Protein AF-A0A2D7XVV3-F1 (afdb_monomer_lite)

Secondary structure (DSSP, 8-state):
-------------TT-HHHHHHHHHHHHHHHTHHHHHHHHTSPPPHHHHHHHHHHHHHHHHHHHHHHHHHHTT-S--

Radius of gyration: 17.78 Å; chains: 1; bounding box: 43×32×39 Å

pLDDT: mean 79.86, std 10.99, range [39.19, 90.81]

Sequence (77 aa):
MNGESPIVQIVVRDNNVDQALKALKKKMQREGLFREMKRRNHFEKPSEKKARERAEAVRRARKLARKRAQREGLLGK

Foldseek 3Di:
DDPPDPDDDFDDPPPCVVVRVVVSVVVCVVVCVVVVVVVVPDDDDPVRVVVVVVVVVVVVVVVVVVVVCVVVVVDDD

Structure (mmCIF, N/CA/C/O backbone):
data_AF-A0A2D7XVV3-F1
#
_entry.id   AF-A0A2D7XVV3-F1
#
loop_
_atom_site.group_PDB
_atom_site.id
_atom_site.type_symbol
_atom_site.label_atom_id
_atom_site.label_alt_id
_atom_site.label_comp_id
_atom_site.label_asym_id
_atom_site.label_entity_id
_atom_site.label_seq_id
_atom_site.pdbx_PDB_ins_code
_atom_site.Cartn_x
_atom_site.Cartn_y
_atom_site.Cartn_z
_atom_site.occupancy
_atom_site.B_iso_or_equiv
_atom_site.auth_seq_id
_atom_site.auth_comp_id
_atom_site.auth_asym_id
_atom_site.auth_atom_id
_atom_site.pdbx_PDB_model_num
ATOM 1 N N . MET A 1 1 ? 15.773 17.725 -2.138 1.00 39.19 1 MET A N 1
ATOM 2 C CA . MET A 1 1 ? 14.326 17.542 -2.388 1.00 39.19 1 MET A CA 1
ATOM 3 C C . MET A 1 1 ? 13.773 16.749 -1.225 1.00 39.19 1 MET A C 1
ATOM 5 O O . MET A 1 1 ? 14.186 15.614 -1.030 1.00 39.19 1 MET A O 1
ATOM 9 N N . ASN A 1 2 ? 13.002 17.421 -0.377 1.00 44.22 2 ASN A N 1
ATOM 10 C CA . ASN A 1 2 ? 12.740 17.037 1.007 1.00 44.22 2 ASN A CA 1
ATOM 11 C C . ASN A 1 2 ? 12.090 15.652 1.112 1.00 44.22 2 ASN A C 1
ATOM 13 O O . ASN A 1 2 ? 11.033 15.402 0.541 1.00 44.22 2 ASN A O 1
ATOM 17 N N . GLY A 1 3 ? 12.762 14.755 1.836 1.00 48.47 3 GLY A N 1
ATOM 18 C CA . GLY A 1 3 ? 12.282 13.425 2.190 1.00 48.47 3 GLY A CA 1
ATOM 19 C C . GLY A 1 3 ? 11.252 13.487 3.312 1.00 48.47 3 GLY A C 1
ATOM 20 O O . GLY A 1 3 ? 11.482 12.942 4.388 1.00 48.47 3 GLY A O 1
ATOM 21 N N . GLU A 1 4 ? 10.124 14.153 3.073 1.00 53.09 4 GLU A N 1
ATOM 22 C CA . GLU A 1 4 ? 8.965 14.044 3.953 1.00 53.09 4 GLU A CA 1
ATOM 23 C C . GLU A 1 4 ? 8.409 12.625 3.817 1.00 53.09 4 GLU A C 1
ATOM 25 O O . GLU A 1 4 ? 7.708 12.281 2.865 1.00 53.09 4 GLU A O 1
ATOM 30 N N . SER A 1 5 ? 8.780 11.749 4.753 1.00 58.62 5 SER A N 1
ATOM 31 C CA . SER A 1 5 ? 8.060 10.489 4.919 1.00 58.62 5 SER A CA 1
ATOM 32 C C . SER A 1 5 ? 6.592 10.829 5.181 1.00 58.62 5 SER A C 1
ATOM 34 O O . SER A 1 5 ? 6.338 11.703 6.010 1.00 58.62 5 SER A O 1
ATOM 36 N N . PRO A 1 6 ? 5.617 10.178 4.521 1.00 63.34 6 PRO A N 1
ATOM 37 C CA . PRO A 1 6 ? 4.213 10.442 4.794 1.00 63.34 6 PRO A CA 1
ATOM 38 C C . PRO A 1 6 ? 3.933 10.082 6.255 1.00 63.34 6 PRO A C 1
ATOM 40 O O . PRO A 1 6 ? 3.902 8.908 6.629 1.00 63.34 6 PRO A O 1
ATOM 43 N N . ILE A 1 7 ? 3.786 11.099 7.103 1.00 67.50 7 ILE A N 1
ATOM 44 C CA . ILE A 1 7 ? 3.468 10.911 8.514 1.00 67.50 7 ILE A CA 1
ATOM 45 C C . ILE A 1 7 ? 2.026 10.402 8.568 1.00 67.50 7 ILE A C 1
ATOM 47 O O . ILE A 1 7 ? 1.071 11.117 8.259 1.00 67.50 7 ILE A O 1
ATOM 51 N N . VAL A 1 8 ? 1.853 9.126 8.920 1.00 76.94 8 VAL A N 1
ATOM 52 C CA . VAL A 1 8 ? 0.526 8.511 9.026 1.00 76.94 8 VAL A CA 1
ATOM 53 C C . VAL A 1 8 ? -0.151 9.007 10.303 1.00 76.94 8 VAL A C 1
ATOM 55 O O . VAL A 1 8 ? 0.020 8.433 11.373 1.00 76.94 8 VAL A O 1
ATOM 58 N N . GLN A 1 9 ? -0.953 10.065 10.186 1.00 78.38 9 GLN A N 1
ATOM 59 C CA . GLN A 1 9 ? -1.745 10.592 11.300 1.00 78.38 9 GLN A CA 1
ATOM 60 C C . GLN A 1 9 ? -3.077 9.843 11.459 1.00 78.38 9 GLN A C 1
ATOM 62 O O . GLN A 1 9 ? -3.731 9.492 10.462 1.00 78.38 9 GLN A O 1
ATOM 67 N N . ILE A 1 10 ? -3.488 9.631 12.716 1.00 81.69 10 ILE A N 1
ATOM 68 C CA . ILE A 1 10 ? -4.810 9.132 13.113 1.00 81.69 10 ILE A CA 1
ATOM 69 C C . ILE A 1 10 ? -5.366 9.966 14.258 1.00 81.69 10 ILE A C 1
ATOM 71 O O . ILE A 1 10 ? -4.678 10.223 15.238 1.00 81.69 10 ILE A O 1
ATOM 75 N N . VAL A 1 11 ? -6.631 10.357 14.118 1.00 83.50 11 VAL A N 1
ATOM 76 C CA . VAL A 1 11 ? -7.397 11.051 15.154 1.00 83.50 11 VAL A CA 1
ATOM 77 C C . VAL A 1 11 ? -8.100 10.003 16.011 1.00 83.50 11 VAL A C 1
ATOM 79 O O . VAL A 1 11 ? -8.869 9.193 15.487 1.00 83.50 11 VAL A O 1
ATOM 82 N N . VAL A 1 12 ? -7.831 10.014 17.314 1.00 85.06 12 VAL A N 1
ATOM 83 C CA . VAL A 1 12 ? -8.544 9.190 18.297 1.00 85.06 12 VAL A CA 1
ATOM 84 C C . VAL A 1 12 ? -9.793 9.949 18.733 1.00 85.06 12 VAL A C 1
ATOM 86 O O . VAL A 1 12 ? -9.718 11.142 19.013 1.00 85.06 12 VAL A O 1
ATOM 89 N N . ARG A 1 13 ? -10.938 9.269 18.776 1.00 82.69 13 ARG A N 1
ATOM 90 C CA . ARG A 1 13 ? -12.184 9.805 19.338 1.00 82.69 13 ARG A CA 1
ATOM 91 C C . ARG A 1 13 ? -12.588 8.952 20.535 1.00 82.69 13 ARG A C 1
ATOM 93 O O . ARG A 1 13 ? -12.295 7.755 20.554 1.00 82.69 13 ARG A O 1
ATOM 100 N N . ASP A 1 14 ? -13.205 9.584 21.528 1.00 80.56 14 ASP A N 1
ATOM 101 C CA . ASP A 1 14 ? -13.847 8.918 22.671 1.00 80.56 14 ASP A CA 1
ATOM 102 C C . ASP A 1 14 ? -12.916 8.006 23.497 1.00 80.56 14 ASP A C 1
ATOM 104 O O . ASP A 1 14 ? -13.321 6.945 23.962 1.00 80.56 14 ASP A O 1
ATOM 108 N N . ASN A 1 15 ? -11.636 8.383 23.644 1.00 78.50 15 ASN A N 1
ATOM 109 C CA . ASN A 1 15 ? -10.595 7.593 24.327 1.00 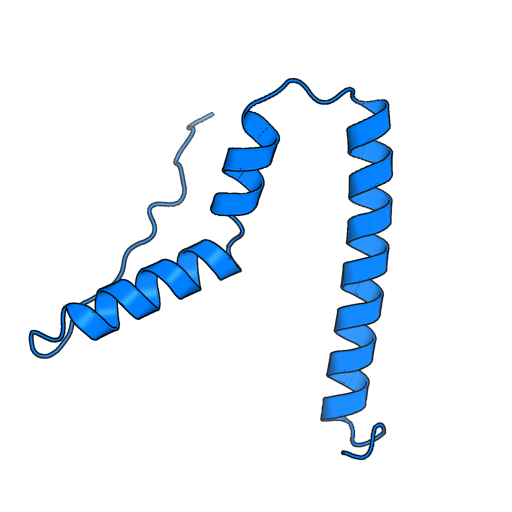78.50 15 ASN A CA 1
ATOM 110 C C . ASN A 1 15 ? -10.423 6.147 23.814 1.00 78.50 15 ASN A C 1
ATOM 112 O O . ASN A 1 15 ? -9.783 5.317 24.462 1.00 78.50 15 ASN A O 1
ATOM 116 N N . ASN A 1 16 ? -10.924 5.827 22.618 1.00 83.56 16 ASN A N 1
ATOM 117 C CA . ASN A 1 16 ? -10.845 4.476 22.073 1.00 83.56 16 ASN A CA 1
ATOM 118 C C . ASN A 1 16 ? -9.506 4.220 21.359 1.00 83.56 16 ASN A C 1
ATOM 120 O O . ASN A 1 16 ? -9.408 4.164 20.128 1.00 83.56 16 ASN A O 1
ATOM 124 N N . VAL A 1 17 ? -8.451 4.074 22.159 1.00 82.00 17 VAL A N 1
ATOM 125 C CA . VAL A 1 17 ? -7.068 3.880 21.695 1.00 82.00 17 VAL A CA 1
ATOM 126 C C . VAL A 1 17 ? -6.912 2.585 20.892 1.00 82.00 17 VAL A C 1
ATOM 128 O 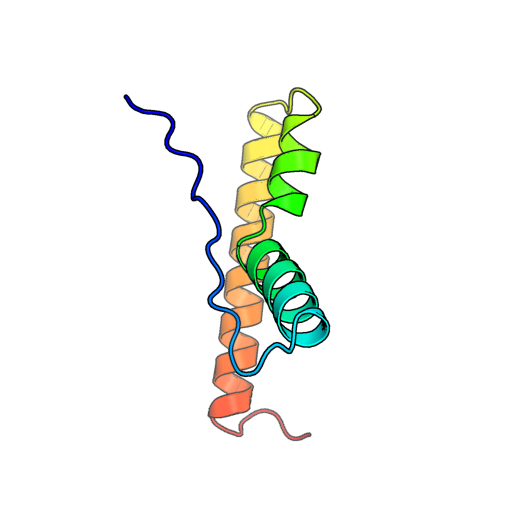O . VAL A 1 17 ? -6.235 2.558 19.864 1.00 82.00 17 VAL A O 1
ATOM 131 N N . ASP A 1 18 ? -7.591 1.517 21.302 1.00 86.00 18 ASP A N 1
ATOM 132 C CA . ASP A 1 18 ? -7.497 0.199 20.670 1.00 86.00 18 ASP A CA 1
ATOM 133 C C . ASP A 1 18 ? -8.005 0.210 19.218 1.00 86.00 18 ASP A C 1
ATOM 135 O O . ASP A 1 18 ? -7.394 -0.349 18.296 1.00 86.00 18 ASP A O 1
ATOM 139 N N . GLN A 1 19 ? -9.115 0.912 18.973 1.00 85.31 19 GLN A N 1
ATOM 140 C CA . GLN A 1 19 ? -9.624 1.109 17.618 1.00 85.31 19 GLN A CA 1
ATOM 141 C C . GLN A 1 19 ? -8.691 1.979 16.777 1.00 85.31 19 GLN A C 1
ATOM 143 O O . GLN A 1 19 ? -8.459 1.658 15.606 1.00 85.31 19 GLN A O 1
ATOM 148 N N . ALA A 1 20 ? -8.114 3.032 17.359 1.00 84.75 20 ALA A N 1
ATOM 149 C CA . ALA A 1 20 ? -7.160 3.887 16.664 1.00 84.75 20 ALA A CA 1
ATOM 150 C C . ALA A 1 20 ? -5.897 3.118 16.240 1.00 84.75 20 ALA A C 1
ATOM 152 O O . ALA A 1 20 ? -5.467 3.235 15.090 1.00 84.75 20 ALA A O 1
ATOM 153 N N . LEU A 1 21 ? -5.362 2.247 17.101 1.00 86.31 21 LEU A N 1
ATOM 154 C CA . LEU A 1 21 ? -4.226 1.377 16.774 1.00 86.31 21 LEU A CA 1
ATOM 155 C C . LEU A 1 21 ? -4.565 0.383 15.655 1.00 86.31 21 LEU A C 1
ATOM 157 O O . LEU A 1 21 ? -3.786 0.191 14.713 1.00 86.31 21 LEU A O 1
ATOM 161 N N . LYS A 1 22 ? -5.760 -0.217 15.693 1.00 87.69 22 LYS A N 1
ATOM 162 C CA . LYS A 1 22 ? -6.241 -1.090 14.609 1.00 87.69 22 LYS A CA 1
ATOM 163 C C . LYS A 1 22 ? -6.396 -0.325 13.293 1.00 87.69 22 LYS A C 1
ATOM 165 O O . LYS A 1 22 ? -6.042 -0.854 12.234 1.00 87.69 22 LYS A O 1
ATOM 170 N N . ALA A 1 23 ? -6.900 0.906 13.338 1.00 87.44 23 ALA A N 1
ATOM 171 C CA . ALA A 1 23 ? -7.009 1.774 12.172 1.00 87.44 23 ALA A CA 1
ATOM 172 C C . ALA A 1 23 ? -5.625 2.158 11.620 1.00 87.44 23 ALA A C 1
ATOM 174 O O . ALA A 1 23 ? -5.440 2.122 10.401 1.00 87.44 23 ALA A O 1
ATOM 175 N N . LEU A 1 24 ? -4.640 2.409 12.492 1.00 86.88 24 LEU A N 1
ATOM 176 C CA . LEU A 1 24 ? -3.251 2.722 12.126 1.00 86.88 24 LEU A CA 1
ATOM 177 C C . LEU A 1 24 ? -2.624 1.594 11.343 1.00 86.88 24 LEU A C 1
ATOM 179 O O . LEU A 1 24 ? -2.203 1.775 10.199 1.00 86.88 24 LEU A O 1
ATOM 183 N N . LYS A 1 25 ? -2.667 0.395 11.920 1.00 86.81 25 LYS A N 1
ATOM 184 C CA . LYS A 1 25 ? -2.146 -0.808 11.285 1.00 86.81 25 LYS A CA 1
ATOM 185 C C . LYS A 1 25 ? -2.794 -1.037 9.919 1.00 86.81 25 LYS A C 1
ATOM 187 O O . LYS A 1 25 ? -2.092 -1.319 8.948 1.00 86.81 25 LYS A O 1
ATOM 192 N N . LYS A 1 26 ? -4.117 -0.865 9.807 1.00 88.06 26 LYS A N 1
ATOM 193 C CA . LYS A 1 26 ? -4.842 -1.000 8.531 1.00 88.06 26 LYS A CA 1
ATOM 194 C C . LYS A 1 26 ? -4.444 0.073 7.509 1.00 88.06 26 LYS A C 1
ATOM 196 O O . LYS A 1 26 ? -4.304 -0.258 6.331 1.00 88.06 26 LYS A O 1
ATOM 201 N N . LYS A 1 27 ? -4.256 1.329 7.928 1.00 85.75 27 LYS A N 1
ATOM 202 C CA . LYS A 1 27 ? -3.840 2.438 7.053 1.00 85.75 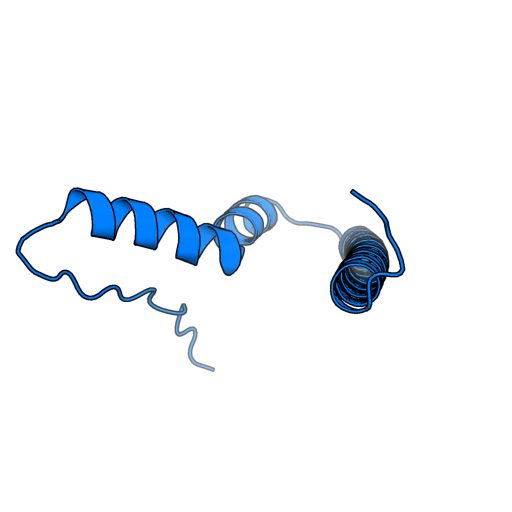27 LYS A CA 1
ATOM 203 C C . LYS A 1 27 ? -2.421 2.214 6.520 1.00 85.75 27 LYS A C 1
ATOM 205 O O . LYS A 1 27 ? -2.242 2.168 5.306 1.00 85.75 27 LYS A O 1
ATOM 210 N N . MET A 1 28 ? -1.468 1.888 7.393 1.00 83.12 28 MET A N 1
ATOM 211 C CA . MET A 1 28 ? -0.086 1.560 7.011 1.00 83.12 28 MET A CA 1
ATOM 212 C C . MET A 1 28 ? 0.004 0.338 6.081 1.00 83.12 28 MET A C 1
ATOM 214 O O . MET A 1 28 ? 0.795 0.309 5.137 1.00 83.12 28 MET A O 1
ATOM 218 N N . GLN A 1 29 ? -0.826 -0.686 6.307 1.00 84.06 29 GLN A N 1
ATOM 219 C CA . GLN A 1 29 ? -0.904 -1.845 5.411 1.00 84.06 29 GLN A CA 1
ATOM 220 C C . GLN A 1 29 ? -1.470 -1.491 4.031 1.00 84.06 29 GLN A C 1
ATOM 222 O O . GLN A 1 29 ? -1.039 -2.070 3.031 1.00 84.06 29 GLN A O 1
ATOM 227 N N . ARG A 1 30 ? -2.431 -0.562 3.963 1.00 81.50 30 ARG A N 1
ATOM 228 C CA . ARG A 1 30 ? -3.041 -0.105 2.708 1.00 81.50 30 ARG A CA 1
ATOM 229 C C . ARG A 1 30 ? -2.073 0.731 1.879 1.00 81.50 30 ARG A C 1
ATOM 231 O O . ARG A 1 30 ? -2.002 0.520 0.673 1.00 81.50 30 ARG A O 1
ATOM 238 N N . GLU A 1 31 ? -1.334 1.623 2.532 1.00 79.19 31 GLU A N 1
ATOM 239 C CA . GLU A 1 31 ? -0.287 2.443 1.910 1.00 79.19 31 GLU A CA 1
ATOM 240 C C . GLU A 1 31 ? 0.915 1.597 1.471 1.00 79.19 31 GLU A C 1
ATOM 242 O O . GLU A 1 31 ? 1.649 1.972 0.565 1.00 79.19 31 GLU A O 1
ATOM 247 N N . GLY A 1 32 ? 1.077 0.398 2.039 1.00 78.00 32 GLY A N 1
ATOM 248 C CA . GLY A 1 32 ? 2.123 -0.535 1.630 1.00 78.00 32 GLY A CA 1
ATOM 249 C C . GLY A 1 32 ? 3.488 -0.234 2.247 1.00 78.00 32 GLY A C 1
ATOM 250 O O . GLY A 1 32 ? 4.451 -0.911 1.888 1.00 78.00 32 GLY A O 1
ATOM 251 N N . LEU A 1 33 ? 3.552 0.677 3.225 1.00 79.62 33 LEU A N 1
ATOM 252 C CA . LEU A 1 33 ? 4.756 1.058 3.974 1.00 79.62 33 LEU A CA 1
ATOM 253 C C . LEU A 1 33 ? 5.543 -0.160 4.472 1.00 79.62 33 LEU A C 1
ATOM 255 O O . LEU A 1 33 ? 6.743 -0.254 4.249 1.00 79.62 33 LEU A O 1
ATOM 259 N N . PHE A 1 34 ? 4.877 -1.165 5.050 1.00 77.81 34 PHE A N 1
ATOM 260 C CA . PHE A 1 34 ? 5.552 -2.391 5.506 1.00 77.81 34 PHE A CA 1
ATOM 261 C C . PHE A 1 34 ? 6.199 -3.203 4.376 1.00 77.81 34 PHE A C 1
ATOM 263 O O . PHE A 1 34 ? 7.239 -3.831 4.570 1.00 77.81 34 PHE A O 1
ATOM 270 N N . ARG A 1 35 ? 5.592 -3.209 3.183 1.00 80.00 35 ARG A N 1
ATOM 271 C CA . ARG A 1 35 ? 6.168 -3.888 2.014 1.00 80.00 35 ARG A CA 1
ATOM 272 C C . ARG A 1 35 ? 7.354 -3.116 1.471 1.00 80.00 35 ARG A C 1
ATOM 274 O O . ARG A 1 35 ? 8.316 -3.736 1.035 1.00 80.00 35 ARG A O 1
ATOM 281 N N . GLU A 1 36 ? 7.271 -1.796 1.488 1.00 80.06 36 GLU A N 1
ATOM 282 C CA . GLU A 1 36 ? 8.347 -0.927 1.044 1.00 80.06 36 GLU A CA 1
ATOM 283 C C . GLU A 1 36 ? 9.547 -0.988 1.989 1.00 80.06 36 GLU A C 1
ATOM 285 O O . GLU A 1 36 ? 10.658 -1.209 1.519 1.00 80.06 36 GLU A O 1
ATOM 290 N N . MET A 1 37 ? 9.317 -0.948 3.305 1.00 81.94 37 MET A N 1
ATOM 291 C CA . MET A 1 37 ? 10.357 -1.169 4.313 1.00 81.94 37 MET A CA 1
ATOM 292 C C . MET A 1 37 ? 11.075 -2.506 4.086 1.00 81.94 37 MET A C 1
ATOM 294 O O . MET A 1 37 ? 12.293 -2.535 3.967 1.00 81.94 37 MET A O 1
ATOM 298 N N . LYS A 1 38 ? 10.336 -3.610 3.890 1.00 82.12 38 LYS A N 1
ATOM 299 C CA . LYS A 1 38 ? 10.955 -4.922 3.625 1.00 82.12 38 LYS A CA 1
ATOM 300 C C . LYS A 1 38 ? 11.752 -4.970 2.311 1.00 82.12 38 LYS A C 1
ATOM 302 O O . LYS A 1 38 ? 12.759 -5.669 2.244 1.00 82.12 38 LYS A O 1
ATOM 307 N N . ARG A 1 39 ? 11.309 -4.257 1.269 1.00 78.56 39 ARG A N 1
ATOM 308 C CA . ARG A 1 39 ? 12.004 -4.189 -0.034 1.00 78.56 39 ARG A CA 1
ATOM 309 C C . ARG A 1 39 ? 13.275 -3.350 0.026 1.00 78.56 39 ARG A C 1
ATOM 311 O O . ARG A 1 39 ? 14.216 -3.658 -0.684 1.00 78.56 39 ARG A O 1
ATOM 318 N N . ARG A 1 40 ? 13.297 -2.300 0.850 1.00 79.12 40 ARG A N 1
ATOM 319 C CA . ARG A 1 40 ? 14.446 -1.393 0.981 1.00 79.12 40 ARG A CA 1
ATOM 320 C C . ARG A 1 40 ? 15.558 -1.936 1.887 1.00 79.12 40 ARG A C 1
ATOM 322 O O . ARG A 1 40 ? 16.628 -1.345 1.919 1.00 79.12 40 ARG A O 1
ATOM 329 N N . ASN A 1 41 ? 15.335 -3.056 2.579 1.00 81.44 41 ASN A N 1
ATOM 330 C CA . ASN A 1 41 ? 16.349 -3.677 3.440 1.00 81.44 41 ASN A CA 1
ATOM 331 C C . ASN A 1 41 ? 17.560 -4.239 2.677 1.00 81.44 41 ASN A C 1
ATOM 333 O O . ASN A 1 41 ? 18.608 -4.432 3.280 1.00 81.44 41 ASN A O 1
ATOM 337 N N . HIS A 1 42 ? 17.421 -4.550 1.388 1.00 81.44 42 HIS A N 1
ATOM 338 C CA . HIS A 1 42 ? 18.502 -5.088 0.563 1.00 81.44 42 HIS A CA 1
ATOM 339 C C . HIS A 1 42 ? 18.534 -4.394 -0.796 1.00 81.44 42 HIS A C 1
ATOM 341 O O . HIS A 1 42 ? 17.510 -3.929 -1.298 1.00 81.44 42 HIS A O 1
ATOM 347 N N . PHE A 1 43 ? 19.721 -4.329 -1.397 1.00 83.38 43 PHE A N 1
ATOM 348 C CA . PHE A 1 43 ? 19.872 -3.837 -2.759 1.00 83.38 43 PHE A CA 1
ATOM 349 C C . PHE A 1 43 ? 19.201 -4.810 -3.738 1.00 83.38 43 PHE A C 1
ATOM 351 O O . PHE A 1 43 ? 19.565 -5.981 -3.812 1.00 83.38 43 PHE A O 1
ATOM 358 N N . GLU A 1 44 ? 18.219 -4.318 -4.490 1.00 82.00 44 GLU A N 1
ATOM 359 C CA . GLU A 1 44 ? 17.552 -5.057 -5.562 1.00 82.00 44 GLU A CA 1
ATOM 360 C C . GLU A 1 44 ? 18.154 -4.624 -6.900 1.00 82.00 44 GLU A C 1
ATOM 362 O O . GLU A 1 44 ? 18.224 -3.424 -7.197 1.00 82.00 44 GLU A O 1
ATOM 367 N N . LYS A 1 45 ? 18.583 -5.582 -7.731 1.00 90.38 45 LYS A N 1
ATOM 368 C CA . LYS A 1 45 ? 19.158 -5.245 -9.037 1.00 90.38 45 LYS A CA 1
ATOM 369 C C . LYS A 1 45 ? 18.109 -4.535 -9.907 1.00 90.38 45 LYS A C 1
ATOM 371 O O . LYS A 1 45 ? 16.925 -4.881 -9.873 1.00 90.38 45 LYS A O 1
ATOM 376 N N . PRO A 1 46 ? 18.513 -3.578 -10.765 1.00 87.38 46 PRO A N 1
ATOM 377 C CA . PRO A 1 46 ? 17.568 -2.810 -11.578 1.00 87.38 46 PRO A CA 1
ATOM 378 C C . PRO A 1 46 ? 16.748 -3.680 -12.546 1.00 87.38 46 PRO A C 1
ATOM 380 O O . PRO A 1 46 ? 15.607 -3.342 -12.860 1.00 87.38 46 PRO A O 1
ATOM 383 N N . SER A 1 47 ? 17.294 -4.805 -13.012 1.00 86.56 47 SER A N 1
ATOM 384 C CA . SER A 1 47 ? 16.577 -5.790 -13.832 1.00 86.56 47 SER A CA 1
ATOM 385 C C . SER A 1 47 ? 15.458 -6.494 -13.054 1.00 86.56 47 SER A C 1
ATOM 387 O O . SER A 1 47 ? 14.337 -6.602 -13.553 1.00 86.56 47 SER A O 1
ATOM 389 N N . GLU A 1 48 ? 15.733 -6.911 -11.818 1.00 86.12 48 GLU A N 1
ATOM 390 C CA . GLU A 1 48 ? 14.778 -7.581 -10.926 1.00 86.12 48 GLU A CA 1
ATOM 391 C C . GLU A 1 48 ? 13.650 -6.631 -10.519 1.00 86.12 48 GLU A C 1
ATOM 393 O O . GLU A 1 48 ? 12.470 -6.981 -10.621 1.00 86.12 48 GLU A O 1
ATOM 398 N N . LYS A 1 49 ? 13.998 -5.377 -10.202 1.00 86.06 49 LYS A N 1
ATOM 399 C CA . LYS A 1 49 ? 13.027 -4.312 -9.935 1.00 86.06 49 LYS A CA 1
ATOM 400 C C . LYS A 1 49 ? 12.060 -4.119 -11.110 1.00 86.06 49 LYS A C 1
ATOM 402 O O . LYS A 1 49 ? 10.844 -4.124 -10.910 1.00 86.06 49 LYS A O 1
ATOM 407 N N . LYS A 1 50 ? 12.575 -4.023 -12.346 1.00 86.44 50 LYS A N 1
ATOM 408 C CA . LYS A 1 50 ? 11.754 -3.882 -13.567 1.00 86.44 50 LYS A CA 1
ATOM 409 C C . LYS A 1 50 ? 10.825 -5.082 -13.784 1.00 86.44 50 LYS A C 1
ATOM 411 O O . LYS A 1 50 ? 9.658 -4.897 -14.135 1.00 86.44 50 LYS A O 1
ATOM 416 N N . ALA A 1 51 ? 11.313 -6.306 -13.577 1.00 88.69 51 ALA A N 1
ATOM 417 C CA . ALA A 1 51 ? 10.498 -7.515 -13.711 1.00 88.69 51 ALA A CA 1
ATOM 418 C C . ALA A 1 51 ? 9.357 -7.548 -12.677 1.00 88.69 51 ALA A C 1
ATOM 420 O O . ALA A 1 51 ? 8.199 -7.806 -13.022 1.00 88.69 51 ALA A O 1
ATOM 421 N N . ARG A 1 52 ? 9.659 -7.201 -11.421 1.00 86.00 52 ARG A N 1
ATOM 422 C CA . ARG A 1 52 ? 8.682 -7.132 -10.330 1.00 86.00 52 ARG A CA 1
ATOM 423 C C . ARG A 1 52 ? 7.624 -6.059 -10.564 1.00 86.00 52 ARG A C 1
ATOM 425 O O . ARG A 1 52 ? 6.440 -6.323 -10.370 1.00 86.00 52 ARG A O 1
ATOM 432 N N . GLU A 1 53 ? 8.019 -4.866 -11.001 1.00 87.25 53 GLU A N 1
ATOM 433 C CA . GLU A 1 53 ? 7.091 -3.769 -11.301 1.00 87.25 53 GLU A CA 1
ATOM 434 C C . GLU A 1 53 ? 6.092 -4.149 -12.399 1.00 87.25 53 GLU A C 1
ATOM 436 O O . GLU A 1 53 ? 4.888 -3.928 -12.234 1.00 87.25 53 GLU A O 1
ATOM 441 N N . ARG A 1 54 ? 6.565 -4.802 -13.470 1.00 87.88 54 ARG A N 1
ATOM 442 C CA . ARG A 1 54 ? 5.709 -5.336 -14.542 1.00 87.88 54 ARG A CA 1
ATOM 443 C C . ARG A 1 54 ? 4.720 -6.372 -14.004 1.00 87.88 54 ARG A C 1
ATOM 445 O O . 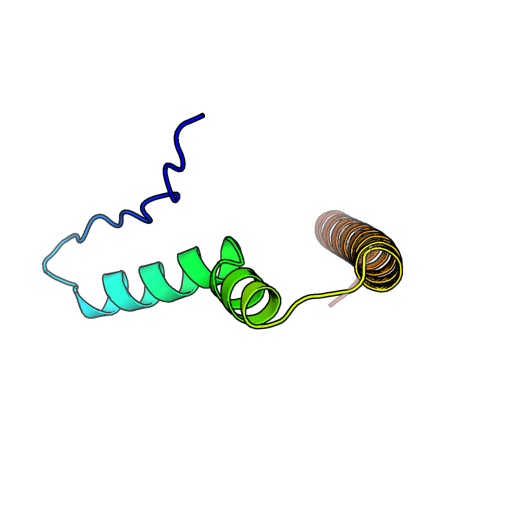ARG A 1 54 ? 3.518 -6.258 -14.247 1.00 87.88 54 ARG A O 1
ATOM 452 N N . ALA A 1 55 ? 5.190 -7.334 -13.210 1.00 88.06 55 ALA A N 1
ATOM 453 C CA . ALA A 1 55 ? 4.328 -8.345 -12.597 1.00 88.06 55 ALA A CA 1
ATOM 454 C C . ALA A 1 55 ? 3.291 -7.728 -11.633 1.00 88.06 55 ALA A C 1
ATOM 456 O O . ALA A 1 55 ? 2.114 -8.104 -11.637 1.00 88.06 55 ALA A O 1
ATOM 457 N N . GLU A 1 56 ? 3.689 -6.736 -10.830 1.00 87.81 56 GLU A N 1
ATOM 458 C CA . GLU A 1 56 ? 2.794 -6.011 -9.923 1.00 87.81 56 GLU A CA 1
ATOM 459 C C . GLU A 1 56 ? 1.750 -5.176 -10.671 1.00 87.81 56 GLU A C 1
ATOM 461 O O . GLU A 1 56 ? 0.609 -5.089 -10.208 1.00 87.81 56 GLU A O 1
ATOM 466 N N . ALA A 1 57 ? 2.103 -4.573 -11.809 1.00 87.19 57 ALA A N 1
ATOM 467 C CA . ALA A 1 57 ? 1.173 -3.839 -12.664 1.00 87.19 57 ALA A CA 1
ATOM 468 C C . ALA A 1 57 ? 0.101 -4.771 -13.247 1.00 87.19 57 ALA A C 1
ATOM 470 O O . ALA A 1 57 ? -1.092 -4.505 -13.083 1.00 87.19 57 ALA A O 1
ATOM 471 N N . VAL A 1 58 ? 0.505 -5.918 -13.804 1.00 90.81 58 VAL A N 1
ATOM 472 C CA . VAL A 1 58 ? -0.426 -6.941 -14.311 1.00 90.81 58 VAL A CA 1
ATOM 473 C C . VAL A 1 58 ? -1.345 -7.441 -13.195 1.00 90.81 58 VAL A C 1
ATOM 475 O O . VAL A 1 58 ? -2.565 -7.502 -13.365 1.00 90.81 58 VAL A O 1
ATOM 478 N N . ARG A 1 59 ? -0.800 -7.737 -12.006 1.00 88.00 59 ARG A N 1
ATOM 479 C CA . ARG A 1 59 ? -1.610 -8.170 -10.856 1.00 88.00 59 ARG A CA 1
ATOM 480 C C . ARG A 1 59 ? -2.604 -7.094 -10.412 1.00 88.00 59 ARG A C 1
ATOM 482 O O . ARG A 1 59 ? -3.740 -7.419 -10.063 1.00 88.00 59 ARG A O 1
ATOM 489 N N . ARG A 1 60 ? -2.193 -5.821 -10.402 1.00 87.12 60 ARG A N 1
ATOM 490 C CA . ARG A 1 60 ? -3.066 -4.685 -10.067 1.00 87.12 60 ARG A CA 1
ATOM 491 C C . ARG A 1 60 ? -4.194 -4.528 -11.085 1.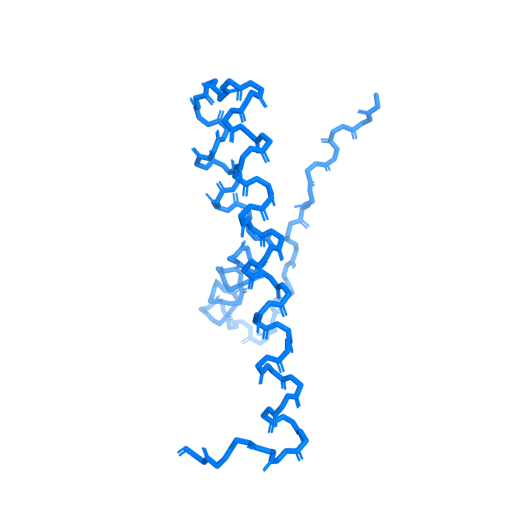00 87.12 60 ARG A C 1
ATOM 493 O O . ARG A 1 60 ? -5.342 -4.417 -10.660 1.00 87.12 60 ARG A O 1
ATOM 500 N N . ALA A 1 61 ? -3.891 -4.605 -12.379 1.00 87.25 61 ALA A N 1
ATOM 501 C CA . ALA A 1 61 ? -4.882 -4.534 -13.451 1.00 87.25 61 ALA A CA 1
ATOM 502 C C . ALA A 1 61 ? -5.924 -5.659 -13.337 1.00 87.25 61 ALA A C 1
ATOM 504 O O . ALA A 1 61 ? -7.122 -5.387 -13.295 1.00 87.25 61 ALA A O 1
ATOM 505 N N . ARG A 1 62 ? -5.480 -6.911 -13.147 1.00 89.12 62 ARG A N 1
ATOM 506 C CA . ARG A 1 62 ? -6.378 -8.064 -12.931 1.00 89.12 62 ARG A CA 1
ATOM 507 C C . ARG A 1 62 ? -7.266 -7.889 -11.698 1.00 89.12 62 ARG A C 1
ATOM 509 O O . ARG A 1 62 ? -8.459 -8.175 -11.740 1.00 89.12 62 ARG A O 1
ATOM 516 N N . LYS A 1 63 ? -6.706 -7.385 -10.592 1.00 87.94 63 LYS A N 1
ATOM 517 C CA . LYS A 1 63 ? -7.473 -7.111 -9.367 1.00 87.94 63 LYS A CA 1
ATOM 518 C C . LYS A 1 63 ? -8.514 -6.009 -9.578 1.00 87.94 63 LYS A C 1
ATOM 520 O O . LYS A 1 63 ? -9.608 -6.117 -9.029 1.00 87.94 63 LYS A O 1
ATOM 525 N N . LEU A 1 64 ? -8.183 -4.960 -10.333 1.00 86.94 64 LEU A N 1
ATOM 526 C CA . LEU A 1 64 ? -9.115 -3.881 -10.656 1.00 86.94 64 LEU A CA 1
ATOM 527 C C . LEU A 1 64 ? -10.263 -4.390 -11.532 1.00 86.94 64 LEU A C 1
ATOM 529 O O . LEU A 1 64 ? -11.416 -4.125 -11.208 1.00 86.94 64 LEU A O 1
ATOM 533 N N . ALA A 1 65 ? -9.952 -5.173 -12.567 1.00 86.06 65 ALA A N 1
ATOM 534 C CA . ALA A 1 65 ? -10.948 -5.800 -13.430 1.00 86.06 65 ALA A CA 1
ATOM 535 C C . ALA A 1 65 ? -11.901 -6.704 -12.631 1.00 86.06 65 ALA A C 1
ATOM 537 O O . ALA A 1 65 ? -13.113 -6.538 -12.713 1.00 86.06 65 ALA A O 1
ATOM 538 N N . ARG A 1 66 ? -11.368 -7.568 -11.752 1.00 86.00 66 ARG A N 1
ATOM 539 C CA . ARG A 1 66 ? -12.190 -8.410 -10.864 1.00 86.00 66 ARG A CA 1
ATOM 540 C C . ARG A 1 66 ? -13.112 -7.583 -9.965 1.00 86.00 66 ARG A C 1
ATOM 542 O O . ARG A 1 66 ? -14.274 -7.931 -9.799 1.00 86.00 66 ARG A O 1
ATOM 549 N N . LYS A 1 67 ? -12.607 -6.493 -9.377 1.00 85.62 67 LYS A N 1
ATOM 550 C CA . LYS A 1 67 ? -13.418 -5.605 -8.529 1.00 85.62 67 LYS A CA 1
ATOM 551 C C . LYS A 1 67 ? -14.511 -4.871 -9.309 1.00 85.62 67 LYS A C 1
ATOM 553 O O . LYS A 1 67 ? -15.580 -4.653 -8.750 1.00 85.62 67 LYS A O 1
ATOM 558 N N . ARG A 1 68 ? -14.244 -4.479 -10.560 1.00 84.56 68 ARG A N 1
ATOM 559 C CA . ARG A 1 68 ? -15.248 -3.877 -11.453 1.00 84.56 68 ARG A CA 1
ATOM 560 C C . ARG A 1 68 ? -16.341 -4.886 -11.800 1.00 84.56 68 ARG A C 1
ATOM 562 O O . ARG A 1 68 ? -17.494 -4.612 -11.511 1.00 84.56 68 ARG A O 1
ATOM 569 N N . ALA A 1 69 ? -15.965 -6.089 -12.230 1.00 82.12 69 ALA A N 1
ATOM 570 C CA . ALA A 1 69 ? -16.911 -7.162 -12.541 1.00 82.12 69 ALA A CA 1
ATOM 571 C C . ALA A 1 69 ? -17.789 -7.567 -11.338 1.00 82.12 69 ALA A C 1
ATOM 573 O O . ALA A 1 69 ? -18.974 -7.832 -11.501 1.00 82.12 69 ALA A O 1
ATOM 574 N N . GLN A 1 70 ? -17.238 -7.565 -10.116 1.00 82.38 70 GLN A N 1
ATOM 575 C CA . GLN A 1 70 ? -18.022 -7.778 -8.889 1.00 82.38 70 GLN A CA 1
ATOM 576 C C . GLN A 1 70 ? -19.019 -6.644 -8.610 1.00 82.38 70 GLN A C 1
ATOM 578 O O . GLN A 1 70 ? -20.116 -6.901 -8.131 1.00 82.38 70 GLN A O 1
ATOM 583 N N . ARG A 1 71 ? -18.646 -5.388 -8.889 1.00 77.00 71 ARG A N 1
ATOM 584 C CA . ARG A 1 71 ? -19.531 -4.225 -8.716 1.00 77.00 71 ARG A CA 1
ATOM 585 C C . ARG A 1 71 ? -20.643 -4.194 -9.767 1.00 77.00 71 ARG A C 1
ATOM 587 O O . ARG A 1 71 ? -21.749 -3.785 -9.447 1.00 77.00 71 ARG A O 1
ATOM 594 N N . GLU A 1 72 ? -20.342 -4.625 -10.985 1.00 80.19 72 GLU A N 1
ATOM 595 C CA . GLU A 1 72 ? -21.277 -4.700 -12.115 1.00 80.19 72 GLU A CA 1
ATOM 596 C C . GLU A 1 72 ? -22.152 -5.970 -12.083 1.00 80.19 72 GLU A C 1
ATOM 598 O O . GLU A 1 72 ? -22.940 -6.193 -12.993 1.00 80.19 72 GLU A O 1
ATOM 603 N N . GLY A 1 73 ? -22.039 -6.810 -11.043 1.00 68.06 73 GLY A N 1
ATOM 604 C CA . GLY A 1 73 ? -22.887 -7.996 -10.858 1.00 68.06 73 GLY A CA 1
ATOM 605 C C . GLY A 1 73 ? -22.574 -9.176 -11.788 1.00 68.06 73 GLY A C 1
ATOM 606 O O . GLY A 1 73 ? -23.290 -10.169 -11.770 1.00 68.06 73 GLY A O 1
ATOM 607 N N . LEU A 1 74 ? -21.489 -9.104 -12.566 1.00 62.38 74 LEU A N 1
ATOM 608 C CA . LEU A 1 74 ? -21.083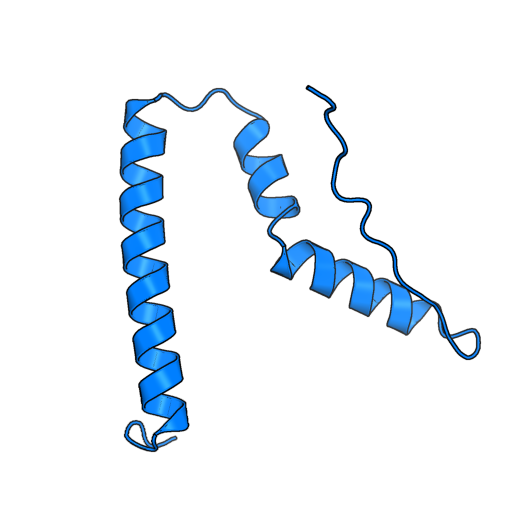 -10.123 -13.547 1.00 62.38 74 LEU A CA 1
ATOM 609 C C . LEU A 1 74 ? -20.405 -11.352 -12.915 1.00 62.38 74 LEU A C 1
ATOM 611 O O . LEU A 1 74 ? -20.167 -12.350 -13.589 1.00 62.38 74 LEU A O 1
ATOM 615 N N . LEU A 1 75 ? -20.073 -11.288 -11.624 1.00 60.62 75 LEU A N 1
ATOM 616 C CA . LEU A 1 75 ? -19.555 -12.408 -10.842 1.00 60.62 75 LEU A CA 1
ATOM 617 C C . LEU A 1 75 ? -20.524 -12.675 -9.690 1.00 60.62 75 LEU A C 1
ATOM 619 O O . LEU A 1 75 ? -20.504 -11.963 -8.683 1.00 60.62 75 LEU A O 1
ATOM 623 N N . GLY A 1 76 ? -21.376 -13.686 -9.873 1.00 60.47 76 GLY A N 1
ATOM 624 C CA . GLY A 1 76 ? -22.188 -14.269 -8.807 1.00 60.47 76 GLY A CA 1
ATOM 625 C C . GLY A 1 76 ? -21.311 -14.747 -7.644 1.00 60.47 76 GLY A C 1
ATOM 626 O O . GLY A 1 76 ? -20.143 -15.073 -7.855 1.00 60.47 76 GLY A O 1
ATOM 627 N N . LYS A 1 77 ? -21.890 -14.691 -6.437 1.00 55.28 77 LYS A N 1
ATOM 628 C CA . LYS A 1 77 ? -21.279 -14.972 -5.122 1.00 55.28 77 LYS A CA 1
ATOM 629 C C . LYS A 1 77 ? -20.179 -16.035 -5.120 1.00 55.28 77 LYS A C 1
ATOM 631 O O . LYS A 1 77 ? -20.441 -17.151 -5.610 1.00 55.28 77 LYS A O 1
#